Protein AF-A0A8K0CHY8-F1 (afdb_monomer_lite)

pLDDT: mean 81.26, std 16.46, range [35.19, 94.75]

Foldseek 3Di:
DDDDPDDPPVVDPQWDWDWDDDDPVDDIDIDIDGDDPCCCVVPVVVVVVCCCVQFVVCCVVVVQVVVVHDGDDGPVVVVVVVVVVVVVVVVVVVVVVVVVVVVD

Organism: Ignelater luminosus (NCBI:txid2038154)

Radius of gyration: 24.37 Å; chains: 1; bounding box: 52×62×59 Å

Sequence (104 aa):
MILAITAASFIFKSRCYLVVYVSDKEDIFVEEIERDRVFWTNTILPKLNRFYNDCILEEIATKRCLRGERCFDPVWIEDAVKLKQEKQTAKKKLQDSSKNELSL

Structure (mmCIF, N/CA/C/O backbone):
data_AF-A0A8K0CHY8-F1
#
_entry.id   AF-A0A8K0CHY8-F1
#
loop_
_atom_site.group_PDB
_atom_site.id
_atom_site.type_symbol
_atom_site.label_atom_id
_atom_site.label_alt_id
_atom_site.label_comp_id
_atom_site.label_asym_id
_atom_site.label_entity_id
_atom_site.label_seq_id
_atom_site.pdbx_PDB_ins_code
_atom_site.Cartn_x
_atom_site.Cartn_y
_atom_site.Cartn_z
_atom_site.occupancy
_atom_site.B_iso_or_equiv
_atom_site.auth_seq_id
_atom_site.auth_comp_id
_atom_site.auth_asym_id
_atom_site.auth_atom_id
_atom_site.pdbx_PDB_model_num
ATOM 1 N N . MET A 1 1 ? 26.107 -15.693 25.044 1.00 40.06 1 MET A N 1
ATOM 2 C CA . MET A 1 1 ? 26.455 -16.816 24.156 1.00 40.06 1 MET A CA 1
ATOM 3 C C . MET A 1 1 ? 25.204 -17.662 23.979 1.00 40.06 1 MET A C 1
ATOM 5 O O . MET A 1 1 ? 24.750 -18.237 24.951 1.00 40.06 1 MET A O 1
ATOM 9 N N . ILE A 1 2 ? 24.668 -17.639 22.756 1.00 37.59 2 ILE A N 1
ATOM 10 C CA . ILE A 1 2 ? 23.824 -18.665 22.123 1.00 37.59 2 ILE A CA 1
ATOM 11 C C . ILE A 1 2 ? 22.442 -18.917 22.745 1.00 37.59 2 ILE A C 1
ATOM 13 O O . ILE A 1 2 ? 22.301 -19.628 23.727 1.00 37.59 2 ILE A O 1
ATOM 17 N N . LEU A 1 3 ? 21.423 -18.392 22.064 1.00 35.19 3 LEU A N 1
ATOM 18 C CA . LEU A 1 3 ? 20.349 -19.171 21.428 1.00 35.19 3 LEU A CA 1
ATOM 19 C C . LEU A 1 3 ? 19.656 -18.191 20.463 1.00 35.19 3 LEU A C 1
ATOM 21 O O . LEU A 1 3 ? 18.783 -17.423 20.837 1.00 35.19 3 LEU A O 1
ATOM 25 N N . ALA A 1 4 ? 20.246 -17.936 19.294 1.00 40.56 4 ALA A N 1
ATOM 26 C CA . ALA A 1 4 ? 19.874 -18.657 18.077 1.00 40.56 4 ALA A CA 1
ATOM 27 C C . ALA A 1 4 ? 18.346 -18.749 17.918 1.00 40.56 4 ALA A C 1
ATOM 29 O O . ALA A 1 4 ? 17.783 -19.838 17.890 1.00 40.56 4 ALA A O 1
ATOM 30 N N . ILE A 1 5 ? 17.678 -17.597 17.777 1.00 46.44 5 ILE A N 1
ATOM 31 C CA . ILE A 1 5 ? 16.426 -17.544 17.017 1.00 46.44 5 ILE A CA 1
ATOM 32 C C . ILE A 1 5 ? 16.854 -17.716 15.565 1.00 46.44 5 ILE A C 1
ATOM 34 O O . ILE A 1 5 ? 17.168 -16.769 14.842 1.00 46.44 5 ILE A O 1
ATOM 38 N N . THR A 1 6 ? 17.030 -18.985 15.220 1.00 44.03 6 THR A N 1
ATOM 39 C CA . THR A 1 6 ? 17.289 -19.484 13.886 1.00 44.03 6 THR A CA 1
ATOM 40 C C . THR A 1 6 ? 16.293 -18.836 12.953 1.00 44.03 6 THR A C 1
ATOM 42 O O . THR A 1 6 ? 15.083 -18.870 13.176 1.00 44.03 6 THR A O 1
ATOM 45 N N . ALA A 1 7 ? 16.859 -18.188 11.938 1.00 44.53 7 ALA A N 1
ATOM 46 C CA . ALA A 1 7 ? 16.160 -17.607 10.823 1.00 44.53 7 ALA A CA 1
ATOM 47 C C . ALA A 1 7 ? 14.974 -18.496 10.451 1.00 44.53 7 ALA A C 1
ATOM 49 O O . ALA A 1 7 ? 15.152 -19.590 9.907 1.00 44.53 7 ALA A O 1
ATOM 50 N N . ALA A 1 8 ? 13.764 -17.990 10.697 1.00 44.84 8 ALA A N 1
ATOM 51 C CA . ALA A 1 8 ? 12.660 -18.286 9.818 1.00 44.84 8 ALA A CA 1
ATOM 52 C C . ALA A 1 8 ? 13.132 -17.803 8.448 1.00 44.84 8 ALA A C 1
ATOM 54 O O . ALA A 1 8 ? 12.968 -16.643 8.070 1.00 44.84 8 ALA A O 1
ATOM 55 N N . SER A 1 9 ? 13.810 -18.700 7.736 1.00 45.09 9 SER A N 1
ATOM 56 C CA . SER A 1 9 ? 13.994 -18.643 6.302 1.00 45.09 9 SER A CA 1
ATOM 57 C C . SER A 1 9 ? 12.598 -18.834 5.742 1.00 45.09 9 SER A C 1
ATOM 59 O O . SER A 1 9 ? 12.223 -19.899 5.268 1.00 45.09 9 SER A O 1
ATOM 61 N N . PHE A 1 10 ? 11.778 -17.801 5.918 1.00 44.66 10 PHE A N 1
ATOM 62 C CA . PHE A 1 10 ? 10.551 -17.626 5.198 1.00 44.66 10 PHE A CA 1
ATOM 63 C C . PHE A 1 10 ? 11.020 -17.600 3.753 1.00 44.66 10 PHE A C 1
ATOM 65 O O . PHE A 1 10 ? 11.731 -16.675 3.353 1.00 44.66 10 PHE A O 1
ATOM 72 N N . ILE A 1 11 ? 10.746 -18.681 3.025 1.00 46.59 11 ILE A N 1
ATOM 73 C CA . ILE A 1 11 ? 11.093 -18.841 1.615 1.00 46.59 11 ILE A CA 1
ATOM 74 C C . ILE A 1 11 ? 10.232 -17.833 0.848 1.00 46.59 11 ILE A C 1
ATOM 76 O O . ILE A 1 11 ? 9.224 -18.156 0.230 1.00 46.59 11 ILE A O 1
ATOM 80 N N . PHE A 1 12 ? 10.591 -16.558 0.946 1.00 57.59 12 PHE A N 1
ATOM 81 C CA . PHE A 1 12 ? 10.157 -15.537 0.024 1.00 57.59 12 PHE A CA 1
ATOM 82 C C . PHE A 1 12 ? 11.069 -15.683 -1.179 1.00 57.59 12 PHE A C 1
ATOM 84 O O . PHE A 1 12 ? 12.273 -15.441 -1.075 1.00 57.59 12 PHE A O 1
ATOM 91 N N . LYS A 1 13 ? 10.497 -16.103 -2.312 1.00 64.44 13 LYS A N 1
ATOM 92 C CA . LYS A 1 13 ? 11.185 -16.043 -3.602 1.00 64.44 13 LYS A CA 1
ATOM 93 C C . LYS A 1 13 ? 11.778 -14.638 -3.742 1.00 64.44 13 LYS A C 1
ATOM 95 O O . LYS A 1 13 ? 11.053 -13.647 -3.662 1.00 64.44 13 LYS A O 1
ATOM 100 N N . SER A 1 14 ? 13.102 -14.560 -3.842 1.00 71.31 14 SER A N 1
ATOM 101 C CA . SER A 1 14 ? 13.844 -13.297 -3.907 1.00 71.31 14 SER A CA 1
ATOM 102 C C . SER A 1 14 ? 13.722 -12.621 -5.268 1.00 71.31 14 SER A C 1
ATOM 104 O O . SER A 1 14 ? 14.070 -11.450 -5.382 1.00 71.31 14 SER A O 1
ATOM 106 N N . ARG A 1 15 ? 13.236 -13.356 -6.273 1.00 83.56 15 ARG A N 1
ATOM 107 C CA . ARG A 1 15 ? 13.168 -12.964 -7.677 1.00 83.56 15 ARG A CA 1
ATOM 108 C C . ARG A 1 15 ? 11.820 -13.337 -8.276 1.00 83.56 15 ARG A C 1
ATOM 110 O O . ARG A 1 15 ? 11.294 -14.422 -8.011 1.00 83.56 15 ARG A O 1
ATOM 117 N N . CYS A 1 16 ? 11.299 -12.432 -9.087 1.00 87.25 16 CYS A N 1
ATOM 118 C CA . CYS A 1 16 ? 10.115 -12.598 -9.915 1.00 87.25 16 CYS A CA 1
ATOM 119 C C . CYS A 1 16 ? 10.491 -12.240 -11.355 1.00 87.25 16 CYS A C 1
ATOM 121 O O . CYS A 1 16 ? 11.263 -11.315 -11.562 1.00 87.25 16 CYS A O 1
ATOM 123 N N . TYR A 1 17 ? 9.929 -12.936 -12.340 1.00 90.56 17 TYR A N 1
ATOM 124 C CA . TYR A 1 17 ? 10.126 -12.592 -13.748 1.00 90.56 17 TYR A CA 1
ATOM 125 C C . TYR A 1 17 ? 8.878 -11.887 -14.270 1.00 90.56 17 TYR A C 1
ATOM 127 O O . TYR A 1 17 ? 7.777 -12.436 -14.185 1.00 90.56 17 TYR A O 1
ATOM 135 N N . LEU A 1 18 ? 9.045 -10.673 -14.786 1.00 90.56 18 LEU A N 1
ATOM 136 C CA . LEU A 1 18 ? 8.033 -9.979 -15.566 1.00 90.56 18 LEU A CA 1
ATOM 137 C C . LEU A 1 18 ? 8.214 -10.392 -17.023 1.00 90.56 18 LEU A C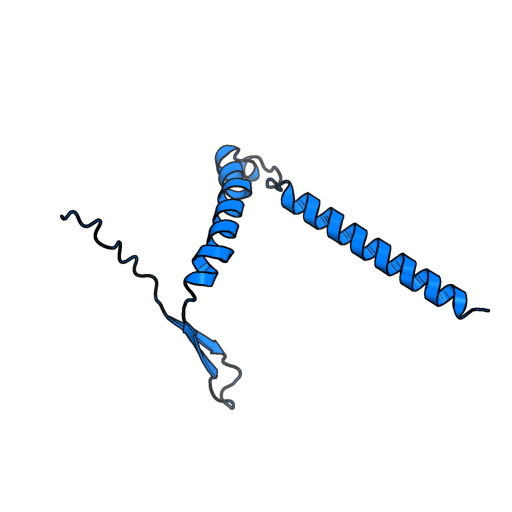 1
ATOM 139 O O . LEU A 1 18 ? 9.180 -10.004 -17.672 1.00 90.56 18 LEU A O 1
ATOM 143 N N . VAL A 1 19 ? 7.290 -11.213 -17.511 1.00 92.56 19 VAL A N 1
ATOM 144 C CA . VAL A 1 19 ? 7.283 -11.688 -18.894 1.00 92.56 19 VAL A CA 1
ATOM 145 C C . VAL A 1 19 ? 6.181 -10.953 -19.642 1.00 92.56 19 VAL A C 1
ATOM 147 O O . VAL A 1 19 ? 5.009 -11.066 -19.279 1.00 92.56 19 VAL A O 1
ATOM 150 N N . VAL A 1 20 ? 6.551 -10.203 -20.675 1.00 92.56 20 VAL A N 1
ATOM 151 C CA . VAL A 1 20 ? 5.620 -9.509 -21.566 1.00 92.56 20 VAL A CA 1
ATOM 152 C C . VAL A 1 20 ? 5.707 -10.154 -22.941 1.00 92.56 20 VAL A C 1
ATOM 154 O O . VAL A 1 20 ? 6.760 -10.179 -23.575 1.00 92.56 20 VAL A O 1
ATOM 157 N N . TYR A 1 21 ? 4.572 -10.683 -23.386 1.00 93.25 21 TYR A N 1
ATOM 158 C CA . TYR A 1 21 ? 4.407 -11.288 -24.698 1.00 93.25 21 TYR A CA 1
ATOM 159 C C . TYR A 1 21 ? 3.403 -10.472 -25.510 1.00 93.25 21 TYR A C 1
ATOM 161 O O . TYR A 1 21 ? 2.292 -10.225 -25.038 1.00 93.25 21 TYR A O 1
ATOM 169 N N . VAL A 1 22 ? 3.802 -10.053 -26.712 1.00 91.31 22 VAL A N 1
ATOM 170 C CA . VAL A 1 22 ? 2.985 -9.201 -27.590 1.00 91.31 22 VAL A CA 1
ATOM 171 C C . VAL A 1 22 ? 2.501 -9.977 -28.815 1.00 91.31 22 VAL A C 1
ATOM 173 O O . VAL A 1 22 ? 1.300 -10.003 -29.080 1.00 91.31 22 VAL A O 1
ATOM 176 N N . SER A 1 23 ? 3.399 -10.634 -29.558 1.00 91.94 23 SER A N 1
ATOM 177 C CA . SER A 1 23 ? 3.043 -11.474 -30.712 1.00 91.94 23 SER A CA 1
ATOM 178 C C . SER A 1 23 ? 4.188 -12.403 -31.128 1.00 91.94 23 SER A C 1
ATOM 180 O O . SER A 1 23 ? 5.329 -12.156 -30.760 1.00 91.94 23 SER A O 1
ATOM 182 N N . ASP A 1 24 ? 3.912 -13.398 -31.981 1.00 89.75 24 ASP A N 1
ATOM 183 C CA . ASP A 1 24 ? 4.914 -14.353 -32.498 1.00 89.75 24 ASP A CA 1
ATOM 184 C C . ASP A 1 24 ? 5.986 -13.708 -33.404 1.00 89.75 24 ASP A C 1
ATOM 186 O O . ASP A 1 24 ? 6.937 -14.367 -33.820 1.00 89.75 24 ASP A O 1
ATOM 190 N N . LYS A 1 25 ? 5.806 -12.434 -33.776 1.00 91.75 25 LYS A N 1
ATOM 191 C CA . LYS A 1 25 ? 6.738 -11.672 -34.623 1.00 91.75 25 LYS A CA 1
ATOM 192 C C . LYS A 1 25 ? 7.714 -10.818 -33.819 1.00 91.75 25 LYS A C 1
ATOM 194 O O . LYS A 1 25 ? 8.644 -10.272 -34.404 1.00 91.75 25 LYS A O 1
ATOM 199 N N . GLU A 1 26 ? 7.465 -10.662 -32.524 1.00 88.75 26 GLU A N 1
ATOM 200 C CA . GLU A 1 26 ? 8.274 -9.861 -31.613 1.00 88.75 26 GLU A CA 1
ATOM 201 C C . GLU A 1 26 ? 8.862 -10.768 -30.534 1.00 88.75 26 GLU A C 1
ATOM 203 O O . GLU A 1 26 ? 8.230 -11.730 -30.095 1.00 88.75 26 GLU A O 1
ATOM 208 N N . ASP A 1 27 ? 10.081 -10.462 -30.101 1.00 90.00 27 ASP A N 1
ATOM 209 C CA . ASP A 1 27 ? 10.734 -11.243 -29.060 1.00 90.00 27 ASP A CA 1
ATOM 210 C C . ASP A 1 27 ? 10.011 -11.092 -27.715 1.00 90.00 27 ASP A C 1
ATOM 212 O O . ASP A 1 27 ? 9.484 -10.032 -27.365 1.00 90.00 27 ASP A O 1
ATOM 216 N N . ILE A 1 28 ? 10.014 -12.171 -26.929 1.00 92.69 28 ILE A N 1
ATOM 217 C CA . ILE A 1 28 ? 9.461 -12.164 -25.575 1.00 92.69 28 ILE A CA 1
ATOM 218 C C . ILE A 1 28 ? 10.335 -11.265 -24.701 1.00 92.69 28 ILE A C 1
ATOM 220 O O . ILE A 1 28 ? 11.522 -11.534 -24.507 1.00 92.69 28 ILE A O 1
ATOM 224 N N . PHE A 1 29 ? 9.735 -10.236 -24.109 1.00 92.38 29 PHE A N 1
ATOM 225 C CA . PHE A 1 29 ? 10.423 -9.403 -23.135 1.00 92.38 29 PHE A CA 1
ATOM 226 C C . PHE A 1 29 ? 10.378 -10.080 -21.765 1.00 92.38 29 PHE A C 1
ATOM 228 O O . PHE A 1 29 ? 9.302 -10.373 -21.242 1.00 92.38 29 PHE A O 1
ATOM 235 N N . VAL A 1 30 ? 11.549 -10.333 -21.180 1.00 92.50 30 VAL A N 1
ATOM 236 C CA . VAL A 1 30 ? 11.681 -10.909 -19.839 1.00 92.50 30 VAL A CA 1
ATOM 237 C C . VAL A 1 30 ? 12.554 -9.997 -18.993 1.00 92.50 30 VAL A C 1
ATOM 239 O O . VAL A 1 30 ? 13.723 -9.785 -19.304 1.00 92.50 30 VAL A O 1
ATOM 242 N N . GLU A 1 31 ? 11.997 -9.499 -17.896 1.00 93.56 31 GLU A N 1
ATOM 243 C CA . GLU A 1 31 ? 12.707 -8.697 -16.905 1.00 93.56 31 GLU A CA 1
ATOM 244 C C . GLU A 1 31 ? 12.743 -9.434 -15.562 1.00 93.56 31 GLU A C 1
ATOM 246 O O . GLU A 1 31 ? 11.718 -9.896 -15.055 1.00 93.56 31 GLU A O 1
ATOM 251 N N . GLU A 1 32 ? 13.934 -9.568 -14.976 1.00 91.81 32 GLU A N 1
ATOM 252 C CA . GLU A 1 32 ? 14.110 -10.136 -13.638 1.00 91.81 32 GLU A CA 1
ATOM 253 C C . GLU A 1 32 ? 13.981 -9.030 -12.588 1.00 91.81 32 GLU A C 1
ATOM 255 O O . GLU A 1 32 ? 14.788 -8.107 -12.523 1.00 91.81 32 GLU A O 1
ATOM 260 N N . ILE A 1 33 ? 12.960 -9.143 -11.743 1.00 90.81 33 ILE A N 1
ATOM 261 C CA . ILE A 1 33 ? 12.664 -8.200 -10.669 1.00 90.81 33 ILE A CA 1
ATOM 262 C C . ILE A 1 33 ? 13.054 -8.840 -9.341 1.00 90.81 33 ILE A C 1
ATOM 264 O O . ILE A 1 33 ? 12.455 -9.825 -8.894 1.00 90.81 33 ILE A O 1
ATOM 268 N N . GLU A 1 34 ? 14.046 -8.252 -8.678 1.00 89.44 34 GLU A N 1
ATOM 269 C CA . GLU A 1 34 ? 14.435 -8.648 -7.330 1.00 89.44 34 GLU A CA 1
ATOM 270 C C . GLU A 1 34 ? 13.556 -7.986 -6.264 1.00 89.44 34 GLU A C 1
ATOM 272 O O . GLU A 1 34 ? 13.073 -6.858 -6.398 1.00 89.44 34 GLU A O 1
ATOM 277 N N . ARG A 1 35 ? 13.350 -8.695 -5.153 1.00 84.06 35 ARG A N 1
ATOM 278 C CA . ARG A 1 35 ? 12.606 -8.163 -4.014 1.00 84.06 35 ARG A CA 1
ATOM 279 C C . ARG A 1 35 ? 13.458 -7.165 -3.235 1.00 84.06 35 ARG A C 1
ATOM 281 O O . ARG A 1 35 ? 14.323 -7.559 -2.451 1.00 84.06 35 ARG A O 1
ATOM 288 N N . ASP A 1 36 ? 13.099 -5.891 -3.321 1.00 89.56 36 ASP A N 1
ATOM 289 C CA . ASP A 1 36 ? 13.642 -4.865 -2.433 1.00 89.56 36 ASP A CA 1
ATOM 290 C C . ASP A 1 36 ? 13.116 -5.047 -0.996 1.00 89.56 36 ASP A C 1
ATOM 292 O O . ASP A 1 36 ? 11.955 -4.772 -0.668 1.00 89.56 36 ASP A O 1
ATOM 296 N N . ARG A 1 37 ? 13.997 -5.532 -0.113 1.00 88.44 37 ARG A N 1
ATOM 297 C CA . ARG A 1 37 ? 13.685 -5.765 1.303 1.00 88.44 37 ARG A CA 1
ATOM 298 C C . ARG A 1 37 ? 13.453 -4.471 2.078 1.00 88.44 37 ARG A C 1
ATOM 300 O O . ARG A 1 37 ? 12.613 -4.468 2.981 1.00 88.44 37 ARG A O 1
ATOM 307 N N . VAL A 1 38 ? 14.184 -3.406 1.759 1.00 90.50 38 VAL A N 1
ATOM 308 C CA . VAL A 1 38 ? 14.103 -2.124 2.471 1.00 90.50 38 VAL A CA 1
ATOM 309 C C . VAL A 1 38 ? 12.783 -1.454 2.125 1.00 90.50 38 VAL A C 1
ATOM 311 O O . VAL A 1 38 ? 12.018 -1.095 3.022 1.00 90.50 38 VAL A O 1
ATOM 314 N N . PHE A 1 39 ? 12.455 -1.385 0.835 1.00 89.81 39 PHE A N 1
ATOM 315 C CA . PHE A 1 39 ? 11.165 -0.884 0.374 1.00 89.81 39 PHE A CA 1
ATOM 316 C C . PHE A 1 39 ? 10.004 -1.706 0.938 1.00 89.81 39 PHE A C 1
ATOM 318 O O . PHE A 1 39 ? 9.038 -1.140 1.461 1.00 89.81 39 PHE A O 1
ATOM 325 N N . TRP A 1 40 ? 10.106 -3.040 0.905 1.00 88.88 40 TRP A N 1
ATOM 326 C CA . TRP A 1 40 ? 9.046 -3.901 1.423 1.00 88.88 40 TRP A CA 1
ATOM 327 C C . TRP A 1 40 ? 8.789 -3.662 2.911 1.00 88.88 40 TRP A C 1
ATOM 329 O O . TRP A 1 40 ? 7.647 -3.454 3.313 1.00 88.88 40 TRP A O 1
ATOM 339 N N . THR A 1 41 ? 9.843 -3.671 3.724 1.00 90.31 41 THR A N 1
ATOM 340 C CA . THR A 1 41 ? 9.724 -3.594 5.187 1.00 90.31 41 THR A CA 1
ATOM 341 C C . THR A 1 41 ? 9.306 -2.204 5.650 1.00 90.31 41 THR A C 1
ATOM 343 O O . THR A 1 41 ? 8.463 -2.089 6.535 1.00 90.31 41 THR A O 1
ATOM 346 N N . ASN A 1 42 ? 9.838 -1.152 5.025 1.00 92.94 42 ASN A N 1
ATOM 347 C CA . ASN A 1 42 ? 9.616 0.219 5.487 1.00 92.94 42 ASN A CA 1
ATOM 348 C C . ASN A 1 42 ? 8.385 0.872 4.856 1.00 92.94 42 ASN A C 1
ATOM 350 O O . ASN A 1 42 ? 7.803 1.775 5.450 1.00 92.94 42 ASN A O 1
ATOM 354 N N . THR A 1 43 ? 7.980 0.441 3.657 1.00 92.56 43 THR A N 1
ATOM 355 C CA . THR A 1 43 ? 6.908 1.110 2.904 1.00 92.56 43 THR A CA 1
ATOM 356 C C . THR A 1 43 ? 5.687 0.226 2.717 1.00 92.56 43 THR A C 1
ATOM 358 O O . THR A 1 43 ? 4.571 0.665 2.991 1.00 92.56 43 THR A O 1
ATOM 361 N N . ILE A 1 44 ? 5.867 -1.005 2.235 1.00 92.62 44 ILE A N 1
ATOM 362 C CA . ILE A 1 44 ? 4.737 -1.863 1.851 1.00 92.62 44 ILE A CA 1
ATOM 363 C C . ILE A 1 44 ? 4.102 -2.532 3.065 1.00 92.62 44 ILE A C 1
ATOM 365 O O . ILE A 1 44 ? 2.890 -2.435 3.249 1.00 92.62 44 ILE A O 1
ATOM 369 N N . LEU A 1 45 ? 4.905 -3.170 3.915 1.00 92.44 45 LEU A N 1
ATOM 370 C CA . LEU A 1 45 ? 4.413 -3.910 5.072 1.00 92.44 45 LEU A CA 1
ATOM 371 C C . LEU A 1 45 ? 3.587 -3.033 6.030 1.00 92.44 45 LEU A C 1
ATOM 373 O O . LEU A 1 45 ? 2.494 -3.465 6.394 1.00 92.44 45 LEU A O 1
ATOM 377 N N . PRO A 1 46 ? 3.999 -1.798 6.386 1.00 94.75 46 PRO A N 1
ATOM 378 C CA . PRO A 1 46 ? 3.192 -0.944 7.255 1.00 94.75 46 PRO A CA 1
ATOM 379 C C . PRO A 1 46 ? 1.851 -0.560 6.622 1.00 94.75 46 PRO A C 1
ATOM 381 O O . PRO A 1 46 ? 0.834 -0.533 7.310 1.00 94.75 46 PRO A O 1
ATOM 384 N N . LYS A 1 47 ? 1.821 -0.316 5.303 1.00 92.69 47 LYS A N 1
ATOM 385 C CA . LYS A 1 47 ? 0.581 -0.007 4.572 1.00 92.69 47 LYS A CA 1
ATOM 386 C C . LYS A 1 47 ? -0.369 -1.198 4.544 1.00 92.69 47 LYS A C 1
ATOM 388 O O . LYS A 1 47 ? -1.557 -1.021 4.789 1.00 92.69 47 LYS A O 1
ATOM 393 N N . LEU A 1 48 ? 0.150 -2.396 4.278 1.00 93.00 48 LEU A N 1
ATOM 394 C CA . LEU A 1 48 ? -0.643 -3.625 4.288 1.00 93.00 48 LEU A CA 1
ATOM 395 C C . LEU A 1 48 ? -1.176 -3.933 5.683 1.00 93.00 48 LEU A C 1
ATOM 397 O O . LEU A 1 48 ? -2.344 -4.275 5.822 1.00 93.00 48 LEU A O 1
ATOM 401 N N . ASN A 1 49 ? -0.343 -3.768 6.712 1.00 94.31 49 ASN A N 1
ATOM 402 C CA . ASN A 1 49 ? -0.762 -3.984 8.089 1.00 94.31 49 ASN A CA 1
ATOM 403 C C . ASN A 1 49 ? -1.867 -2.996 8.481 1.00 94.31 49 ASN A C 1
ATOM 405 O O . ASN A 1 49 ? -2.891 -3.392 9.026 1.00 94.31 49 ASN A O 1
ATOM 409 N N . ARG A 1 50 ? -1.706 -1.714 8.140 1.00 93.12 50 ARG A N 1
ATOM 410 C CA . ARG A 1 50 ? -2.746 -0.707 8.365 1.00 93.12 50 ARG A CA 1
ATOM 411 C C . ARG A 1 50 ? -4.041 -1.047 7.628 1.00 93.12 50 ARG A C 1
ATOM 413 O O . ARG A 1 50 ? -5.098 -1.024 8.236 1.00 93.12 50 ARG A O 1
ATOM 420 N N . PHE A 1 51 ? -3.965 -1.404 6.347 1.00 91.44 51 PHE A N 1
ATOM 421 C CA . PHE A 1 51 ? -5.138 -1.807 5.568 1.00 91.44 51 PHE A CA 1
ATOM 422 C C . PHE A 1 51 ? -5.847 -3.023 6.178 1.00 91.44 51 PHE A C 1
ATOM 424 O O . PHE A 1 51 ? -7.071 -3.042 6.286 1.00 91.44 51 PHE A O 1
ATOM 431 N N . TYR A 1 52 ? -5.084 -4.027 6.610 1.00 93.06 52 TYR A N 1
ATOM 432 C CA . TYR A 1 52 ? -5.648 -5.209 7.245 1.00 93.06 52 TYR A CA 1
ATOM 433 C C . TYR A 1 52 ? -6.376 -4.859 8.545 1.00 93.06 52 TYR A C 1
ATOM 435 O O . TYR A 1 52 ? -7.525 -5.254 8.705 1.00 93.06 52 TYR A O 1
ATOM 443 N N . ASN A 1 53 ? -5.748 -4.096 9.443 1.00 92.00 53 ASN A N 1
ATOM 444 C CA . ASN A 1 53 ? -6.359 -3.746 10.728 1.00 92.00 53 ASN A CA 1
ATOM 445 C C . ASN A 1 53 ? -7.547 -2.788 10.567 1.00 92.00 53 ASN A C 1
ATOM 447 O O . ASN A 1 53 ? -8.597 -3.028 11.148 1.00 92.00 53 ASN A O 1
ATOM 451 N N . ASP A 1 54 ? -7.402 -1.742 9.753 1.00 90.81 54 ASP A N 1
ATOM 452 C CA . ASP A 1 54 ? -8.404 -0.676 9.660 1.00 90.81 54 ASP A CA 1
ATOM 453 C C . ASP A 1 54 ? -9.602 -1.057 8.770 1.00 90.81 54 ASP A C 1
ATOM 455 O O . ASP A 1 54 ? -10.659 -0.448 8.890 1.00 90.81 54 ASP A O 1
ATOM 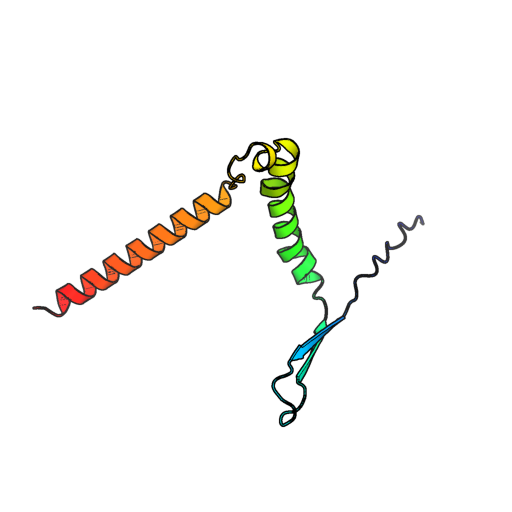459 N N . CYS A 1 55 ? -9.440 -2.001 7.832 1.00 88.81 55 CYS A N 1
ATOM 460 C CA . CYS A 1 55 ? -10.497 -2.378 6.879 1.00 88.81 55 CYS A CA 1
ATOM 461 C C . CYS A 1 55 ? -10.936 -3.832 7.061 1.00 88.81 55 CYS A C 1
ATOM 463 O O . CYS A 1 55 ? -12.098 -4.115 7.338 1.00 88.81 55 CYS A O 1
ATOM 465 N N . ILE A 1 56 ? -10.006 -4.773 6.870 1.00 89.94 56 ILE A N 1
ATOM 466 C CA . ILE A 1 56 ? -10.338 -6.200 6.754 1.00 89.94 56 ILE A CA 1
ATOM 467 C C . ILE A 1 56 ? -10.746 -6.787 8.104 1.00 89.94 56 ILE A C 1
ATOM 469 O O . ILE A 1 56 ? -11.723 -7.529 8.181 1.00 89.94 56 ILE A O 1
ATOM 473 N N . LEU A 1 57 ? -10.011 -6.461 9.166 1.00 90.88 57 LEU A N 1
ATOM 474 C CA . LEU A 1 57 ? -10.270 -6.979 10.504 1.00 90.88 57 LEU A CA 1
ATOM 475 C C . LEU A 1 57 ? -11.633 -6.513 11.019 1.00 90.88 57 LEU A C 1
ATOM 477 O O . LEU A 1 57 ? -12.409 -7.337 11.501 1.00 90.88 57 LEU A O 1
ATOM 481 N N . GLU A 1 58 ? -11.939 -5.226 10.854 1.00 87.69 58 GLU A N 1
ATOM 482 C CA . GLU A 1 58 ? -13.252 -4.660 11.173 1.00 87.69 58 GLU A CA 1
ATOM 483 C C . GLU A 1 58 ? -14.366 -5.368 10.403 1.00 87.69 58 GLU A C 1
ATOM 485 O O . GLU A 1 58 ? -15.363 -5.782 10.994 1.00 87.69 58 GLU A O 1
ATOM 490 N N . GLU A 1 59 ? -14.182 -5.599 9.102 1.00 89.38 59 GLU A N 1
ATOM 491 C CA . GLU A 1 59 ? -15.170 -6.287 8.271 1.00 89.38 59 GLU A CA 1
ATOM 492 C C . GLU A 1 59 ? -15.419 -7.735 8.730 1.00 89.38 59 GLU A C 1
ATOM 494 O O . GLU A 1 59 ? -16.565 -8.185 8.809 1.00 89.38 59 GLU A O 1
ATOM 499 N N . ILE A 1 60 ? -14.361 -8.459 9.110 1.00 89.44 60 ILE A N 1
ATOM 500 C CA . ILE A 1 60 ? -14.463 -9.823 9.650 1.00 89.44 60 ILE A CA 1
ATOM 501 C C . ILE A 1 60 ? -15.174 -9.823 11.010 1.00 89.44 60 ILE A C 1
ATOM 503 O O . ILE A 1 60 ? -16.032 -10.676 11.255 1.00 89.44 60 ILE A O 1
ATOM 507 N N . ALA A 1 61 ? -14.828 -8.885 11.893 1.00 89.62 61 ALA A N 1
ATOM 508 C CA . ALA A 1 61 ? -15.382 -8.803 13.241 1.00 89.62 61 ALA A CA 1
ATOM 509 C C . ALA A 1 61 ? -16.869 -8.418 13.229 1.00 89.62 61 ALA A C 1
ATOM 511 O O . ALA A 1 61 ? -17.677 -9.018 13.940 1.00 89.62 61 ALA A O 1
ATOM 512 N N . THR A 1 62 ? -17.240 -7.446 12.395 1.00 87.50 62 THR A N 1
ATOM 513 C CA . THR A 1 62 ? -18.591 -6.865 12.354 1.00 87.50 62 THR A CA 1
ATOM 514 C C . THR A 1 62 ? -19.524 -7.542 11.348 1.00 87.50 62 THR A C 1
ATOM 516 O O . THR A 1 62 ? -20.745 -7.399 11.460 1.00 87.50 62 THR A O 1
ATOM 519 N N . LYS A 1 63 ? -18.983 -8.328 10.404 1.00 87.19 63 LYS A N 1
ATOM 520 C CA . LYS A 1 63 ? -19.737 -9.116 9.410 1.00 87.19 63 LYS A CA 1
ATOM 521 C C . LYS A 1 63 ? -20.716 -8.272 8.582 1.00 87.19 63 LYS A C 1
ATOM 523 O O . LYS A 1 63 ? -21.825 -8.721 8.280 1.00 87.19 63 LYS A O 1
ATOM 528 N N . ARG A 1 64 ? -20.339 -7.047 8.212 1.00 87.38 64 ARG A N 1
ATOM 529 C CA . ARG A 1 64 ? -21.230 -6.080 7.539 1.00 87.38 64 ARG A CA 1
ATOM 530 C C . ARG A 1 64 ? -21.667 -6.578 6.170 1.00 87.38 64 ARG A C 1
ATOM 532 O O . ARG A 1 64 ? -22.862 -6.570 5.878 1.00 87.38 64 ARG A O 1
ATOM 539 N N . CYS A 1 65 ? -20.745 -7.147 5.401 1.00 84.31 65 CYS A N 1
ATOM 540 C CA . CYS A 1 65 ? -21.026 -7.752 4.101 1.00 84.31 65 CYS A CA 1
ATOM 541 C C . CYS A 1 65 ? -22.056 -8.886 4.199 1.00 84.31 65 CYS A C 1
ATOM 543 O O . CYS A 1 65 ? -22.939 -8.986 3.352 1.00 84.31 65 CYS A O 1
ATOM 545 N N . LEU A 1 66 ? -22.004 -9.709 5.255 1.00 85.69 66 LEU A N 1
ATOM 546 C CA . LEU A 1 66 ? -22.991 -10.778 5.474 1.00 85.69 66 LEU A CA 1
ATOM 547 C C . LEU A 1 66 ? -24.382 -10.233 5.822 1.00 85.69 66 LEU A C 1
ATOM 549 O O . LEU A 1 66 ? -25.381 -10.919 5.624 1.00 85.69 66 LEU A O 1
ATOM 553 N N . ARG A 1 67 ? -24.452 -9.000 6.326 1.00 87.00 67 ARG A N 1
ATOM 554 C CA . ARG A 1 67 ? -25.695 -8.283 6.630 1.00 87.00 67 ARG A CA 1
ATOM 555 C C . ARG A 1 67 ? -26.186 -7.421 5.460 1.00 87.00 67 ARG A C 1
ATOM 557 O O . ARG A 1 67 ? -27.188 -6.731 5.608 1.00 87.00 67 ARG A O 1
ATOM 564 N N . GLY A 1 68 ? -25.499 -7.451 4.313 1.00 88.12 68 GLY A N 1
ATOM 565 C CA . GLY A 1 68 ? -25.803 -6.605 3.155 1.00 88.12 68 GLY A CA 1
ATOM 566 C C . GLY A 1 68 ? -25.468 -5.123 3.362 1.00 88.12 68 GLY A C 1
ATOM 567 O O . GLY A 1 68 ? -25.926 -4.275 2.598 1.00 88.12 68 GLY A O 1
ATOM 568 N N . GLU A 1 69 ? -24.692 -4.792 4.395 1.00 88.62 69 GLU A N 1
ATOM 569 C CA . GLU A 1 69 ? -24.196 -3.438 4.621 1.00 88.62 69 GLU A CA 1
ATOM 570 C C . GLU A 1 69 ? -22.968 -3.156 3.749 1.00 88.62 69 GLU A C 1
ATOM 572 O O . GLU A 1 69 ? -22.257 -4.066 3.320 1.00 88.62 69 GLU A O 1
ATOM 577 N N . ARG A 1 70 ? -22.706 -1.870 3.490 1.00 85.69 70 ARG A N 1
ATOM 578 C CA . ARG A 1 70 ? -21.483 -1.452 2.797 1.00 85.69 70 ARG A CA 1
ATOM 579 C C . ARG A 1 70 ? -20.258 -1.731 3.668 1.00 85.69 70 ARG A C 1
ATOM 581 O O . ARG A 1 70 ? -20.334 -1.596 4.892 1.00 85.69 70 ARG A O 1
ATOM 588 N N . CYS A 1 71 ? -19.145 -2.053 3.010 1.00 83.12 71 CYS A N 1
ATOM 589 C CA . CYS A 1 71 ? -17.849 -2.208 3.658 1.00 83.12 71 CYS A CA 1
ATOM 590 C C . CYS A 1 71 ? -17.491 -0.963 4.474 1.00 83.12 71 CYS A C 1
ATOM 592 O O . CYS A 1 71 ? -17.873 0.158 4.128 1.00 83.12 71 CYS A O 1
ATOM 594 N N . PHE A 1 72 ? -16.751 -1.172 5.558 1.00 83.50 72 PHE A N 1
ATOM 595 C CA . PHE A 1 72 ? -16.236 -0.070 6.359 1.00 83.50 72 PHE A CA 1
ATOM 596 C C . PHE A 1 72 ? -15.149 0.705 5.599 1.00 83.50 72 PHE A C 1
ATOM 598 O O . PHE A 1 72 ? -14.128 0.135 5.214 1.00 83.50 72 PHE A O 1
ATOM 605 N N . ASP A 1 73 ? -15.365 2.009 5.427 1.00 85.75 73 ASP A N 1
ATOM 606 C CA . ASP A 1 73 ? -14.350 2.931 4.928 1.00 85.75 73 ASP A CA 1
ATOM 607 C C . ASP A 1 73 ? -13.588 3.535 6.120 1.00 85.75 73 ASP A C 1
ATOM 609 O O . ASP A 1 73 ? -14.195 4.201 6.963 1.00 85.75 73 ASP A O 1
ATOM 613 N N . PRO A 1 74 ? -12.265 3.331 6.233 1.00 87.50 74 PRO A N 1
ATOM 614 C CA . PRO A 1 74 ? -11.484 3.937 7.301 1.00 87.50 74 PRO A CA 1
ATOM 615 C C . PRO A 1 74 ? -11.266 5.440 7.081 1.00 87.50 74 PRO A C 1
ATOM 617 O O . PRO A 1 74 ? -11.187 5.932 5.953 1.00 87.50 74 PRO A O 1
ATOM 620 N N . VAL A 1 75 ? -11.038 6.158 8.185 1.00 89.00 75 VAL A N 1
ATOM 621 C CA . VAL A 1 75 ? -10.903 7.630 8.247 1.00 89.00 75 VAL A CA 1
ATOM 622 C C . VAL A 1 75 ? -9.932 8.201 7.207 1.00 89.00 75 VAL A C 1
ATOM 624 O O . VAL A 1 75 ? -10.195 9.218 6.572 1.00 89.00 75 VAL A O 1
ATOM 627 N N . TRP A 1 76 ? -8.811 7.522 6.969 1.0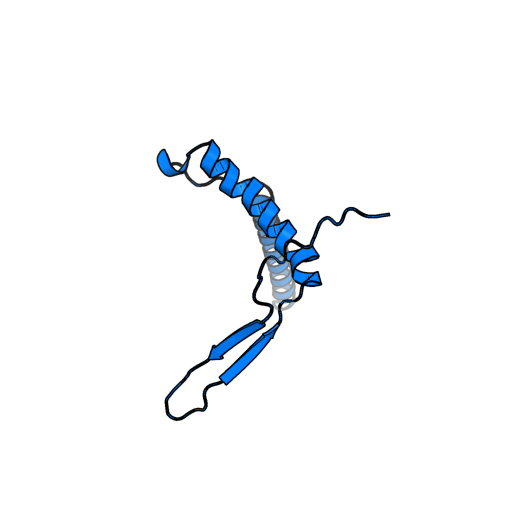0 88.88 76 TRP A N 1
ATOM 628 C CA . TRP A 1 76 ? -7.787 8.009 6.046 1.00 88.88 76 TRP A CA 1
ATOM 629 C C . TRP A 1 76 ? -8.210 7.976 4.569 1.00 88.88 76 TRP A C 1
ATOM 631 O O . TRP A 1 76 ? -7.618 8.690 3.756 1.00 88.88 76 TRP A O 1
ATOM 641 N N . ILE A 1 77 ? -9.221 7.181 4.200 1.00 88.00 77 ILE A N 1
ATOM 642 C CA . ILE A 1 77 ? -9.832 7.243 2.865 1.00 88.00 77 ILE A CA 1
ATOM 643 C C . ILE A 1 77 ? -10.662 8.520 2.748 1.00 88.00 77 ILE A C 1
ATOM 645 O O . ILE A 1 77 ? -10.532 9.238 1.754 1.00 88.00 77 ILE A O 1
ATOM 649 N N . GLU A 1 78 ? -11.453 8.847 3.770 1.00 86.25 78 GLU A N 1
ATOM 650 C CA . GLU A 1 78 ? -12.249 10.076 3.794 1.00 86.25 78 GLU A CA 1
ATOM 651 C C . GLU A 1 78 ? -11.360 11.322 3.696 1.00 86.25 78 GLU A C 1
ATOM 653 O O . GLU A 1 78 ? -11.623 12.220 2.891 1.00 86.25 78 GLU A O 1
ATOM 658 N N . ASP A 1 79 ? -10.262 11.352 4.452 1.00 91.31 79 ASP A N 1
ATOM 659 C CA . ASP A 1 79 ? -9.295 12.452 4.423 1.00 91.31 79 ASP A CA 1
ATOM 660 C C . ASP A 1 79 ? -8.645 12.600 3.042 1.00 91.31 79 ASP A C 1
ATOM 662 O O . ASP A 1 79 ? -8.502 13.709 2.519 1.00 91.31 79 ASP A O 1
ATOM 666 N N . ALA A 1 80 ? -8.300 11.481 2.396 1.00 91.81 80 ALA A N 1
ATOM 667 C CA . ALA A 1 80 ? -7.742 11.494 1.048 1.00 91.81 80 ALA A CA 1
ATOM 668 C C . ALA A 1 80 ? -8.741 12.026 0.005 1.00 91.81 80 ALA A C 1
ATOM 670 O O . ALA A 1 80 ? -8.335 12.699 -0.950 1.00 91.81 80 ALA A O 1
ATOM 671 N N . VAL A 1 81 ? -10.038 11.751 0.174 1.00 91.62 81 VAL A N 1
ATOM 672 C CA . VAL A 1 81 ? -11.103 12.292 -0.685 1.00 91.62 81 VAL A CA 1
ATOM 673 C C . VAL A 1 81 ? -11.234 13.802 -0.492 1.00 91.62 81 VAL A C 1
ATOM 675 O O . VAL A 1 81 ? -11.221 14.532 -1.488 1.00 91.62 81 VAL A O 1
ATOM 678 N N . LYS A 1 82 ? -11.271 14.284 0.755 1.00 92.50 82 LYS A N 1
ATOM 679 C CA . LYS A 1 82 ? -11.333 15.724 1.072 1.00 92.50 82 LYS A CA 1
ATOM 680 C C . LYS A 1 82 ? -10.144 16.477 0.475 1.00 92.50 82 LYS A C 1
ATOM 682 O O . LYS A 1 82 ? -10.326 17.429 -0.282 1.00 92.50 82 LYS A O 1
ATOM 687 N N . LEU A 1 83 ? -8.928 15.968 0.682 1.00 94.00 83 LEU A N 1
ATOM 688 C CA . LEU A 1 83 ? -7.705 16.575 0.150 1.00 94.00 83 LEU A CA 1
ATOM 689 C C . LEU A 1 83 ? -7.705 16.644 -1.390 1.00 94.00 8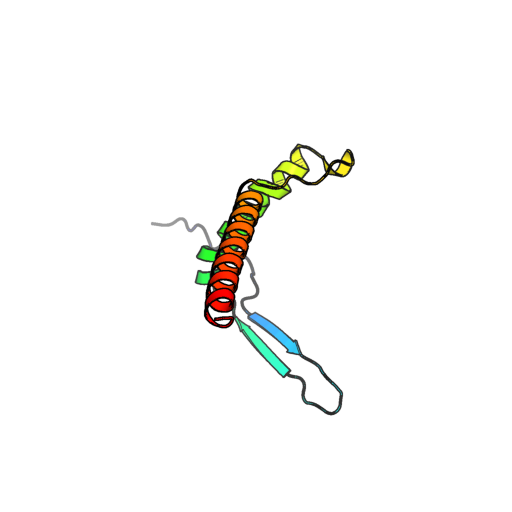3 LEU A C 1
ATOM 691 O O . LEU A 1 83 ? -7.211 17.604 -1.989 1.00 94.00 83 LEU A O 1
ATOM 695 N N . LYS A 1 84 ? -8.252 15.624 -2.068 1.00 93.19 84 LYS A N 1
ATOM 696 C CA . LYS A 1 84 ? -8.410 15.641 -3.533 1.00 93.19 84 LYS A CA 1
ATOM 697 C C . LYS A 1 84 ? -9.395 16.723 -3.980 1.00 93.19 84 LYS A C 1
ATOM 699 O O . LYS A 1 84 ? -9.103 17.422 -4.952 1.00 93.19 84 LYS A O 1
ATOM 704 N N . GLN A 1 85 ? -10.521 16.876 -3.288 1.00 92.31 85 GLN A N 1
ATOM 705 C CA . GLN A 1 85 ? -11.535 17.889 -3.600 1.00 92.31 85 GLN A CA 1
ATOM 706 C C . GLN A 1 85 ? -10.997 19.313 -3.405 1.00 92.31 85 GLN A C 1
ATOM 708 O O . GLN A 1 85 ? -11.188 20.174 -4.270 1.00 92.31 85 GLN A O 1
ATOM 713 N N . GLU A 1 86 ? -10.244 19.555 -2.334 1.00 93.00 86 GLU A N 1
ATOM 714 C CA . GLU A 1 86 ? -9.588 20.842 -2.073 1.00 93.00 86 GLU A CA 1
ATOM 715 C C . GLU A 1 86 ? -8.600 21.209 -3.186 1.00 93.00 86 GLU A C 1
ATOM 717 O O . GLU A 1 86 ? -8.665 22.304 -3.751 1.00 93.00 86 GLU A O 1
ATOM 722 N N . LYS A 1 87 ? -7.738 20.262 -3.585 1.00 91.19 87 LYS A N 1
ATOM 723 C CA . LYS A 1 87 ? -6.778 20.463 -4.685 1.00 91.19 87 LYS A CA 1
ATOM 724 C C . LYS A 1 87 ? -7.466 20.767 -6.015 1.00 91.19 87 LYS A C 1
ATOM 726 O O . LYS A 1 87 ? -6.969 21.586 -6.786 1.00 91.19 87 LYS A O 1
ATOM 731 N N . GLN A 1 88 ? -8.594 20.122 -6.306 1.00 88.94 88 GLN A N 1
ATOM 732 C CA . GLN A 1 88 ? -9.364 20.391 -7.525 1.00 88.94 88 GLN A CA 1
ATOM 733 C C . GLN A 1 88 ? -10.022 21.773 -7.492 1.00 88.94 88 GLN A C 1
ATOM 735 O O . GLN A 1 88 ? -9.996 22.491 -8.491 1.00 88.94 88 GLN A O 1
ATOM 740 N N . THR A 1 89 ? -10.558 22.170 -6.340 1.00 89.12 89 THR A N 1
ATOM 741 C CA . THR A 1 89 ? -11.188 23.482 -6.151 1.00 89.12 89 THR A CA 1
ATOM 742 C C . THR A 1 89 ? -10.164 24.611 -6.286 1.00 89.12 89 THR A C 1
ATOM 744 O O . THR A 1 89 ? -10.433 25.607 -6.954 1.00 89.12 89 THR A O 1
ATOM 747 N N . ALA A 1 90 ? -8.960 24.436 -5.733 1.00 87.25 90 ALA A N 1
ATOM 748 C CA . ALA A 1 90 ? -7.860 25.389 -5.883 1.00 87.25 90 ALA A CA 1
ATOM 749 C C . ALA A 1 90 ? -7.417 25.550 -7.349 1.00 87.25 90 ALA A C 1
ATOM 751 O O . ALA A 1 90 ? -7.230 26.670 -7.820 1.00 87.25 90 ALA A O 1
ATOM 752 N N . LYS A 1 91 ? -7.311 24.444 -8.101 1.00 83.62 91 LYS A N 1
ATOM 753 C CA . LYS A 1 91 ? -6.956 24.481 -9.531 1.00 83.62 91 LYS A CA 1
ATOM 754 C C . LYS A 1 91 ? -8.005 25.189 -10.390 1.00 83.62 91 LYS A C 1
ATOM 756 O O . LYS A 1 91 ? -7.625 25.930 -11.290 1.00 83.62 91 LYS A O 1
ATOM 761 N N . LYS A 1 92 ? -9.297 24.987 -10.106 1.00 82.62 92 LYS A N 1
ATOM 762 C CA . LYS A 1 92 ? -10.383 25.689 -10.812 1.00 82.62 92 LYS A CA 1
ATOM 763 C C . LYS A 1 92 ? -10.323 27.198 -10.580 1.00 82.62 92 LYS A C 1
ATOM 765 O O . LYS A 1 92 ? -10.296 27.942 -11.547 1.00 82.62 92 LYS A O 1
ATOM 770 N N . LYS A 1 93 ? -10.162 27.636 -9.325 1.00 81.00 93 LYS A N 1
ATOM 771 C CA . LYS A 1 93 ? -10.033 29.065 -8.984 1.00 81.00 93 LYS A CA 1
ATOM 772 C C . LYS A 1 93 ? -8.878 29.752 -9.725 1.00 81.00 93 LYS A C 1
ATOM 774 O O . LYS A 1 93 ? -9.060 30.848 -10.236 1.00 81.00 93 LYS A O 1
ATOM 779 N N . LEU A 1 94 ? -7.718 29.096 -9.825 1.00 78.88 94 LEU A N 1
ATOM 780 C CA . LEU A 1 94 ? -6.574 29.617 -10.585 1.00 78.88 94 LEU A CA 1
ATOM 781 C C . LEU A 1 94 ? -6.872 29.728 -12.090 1.00 78.88 94 LEU A C 1
ATOM 783 O O . LEU A 1 94 ? -6.522 30.726 -12.711 1.00 78.88 94 LEU A O 1
ATOM 787 N N . GLN A 1 95 ? -7.539 28.730 -12.677 1.00 73.44 95 GLN A N 1
ATOM 788 C CA . GLN A 1 95 ? -7.914 28.764 -14.096 1.00 73.44 95 GLN A CA 1
ATOM 789 C C . GLN A 1 95 ? -8.990 29.806 -14.410 1.00 73.44 95 GLN A C 1
ATOM 791 O O . GLN A 1 95 ? -8.949 30.400 -15.486 1.00 73.44 95 GLN A O 1
ATOM 796 N N . ASP A 1 96 ? -9.928 30.039 -13.496 1.00 72.62 96 ASP A N 1
ATOM 797 C CA . ASP A 1 96 ? -10.979 31.044 -13.667 1.00 72.62 96 ASP A CA 1
ATOM 798 C C . ASP A 1 96 ? -10.405 32.469 -13.554 1.00 72.62 96 ASP A C 1
ATOM 800 O O . ASP A 1 96 ? -10.765 33.338 -14.348 1.00 72.62 96 ASP A O 1
ATOM 804 N N . SER A 1 97 ? -9.430 32.695 -12.663 1.00 68.00 97 SER A N 1
ATOM 805 C CA . SER A 1 97 ? -8.688 33.964 -12.594 1.00 68.00 97 SER A CA 1
ATOM 806 C C . SER A 1 97 ? -7.870 34.243 -13.859 1.00 68.00 97 SER A C 1
ATOM 808 O O . SER A 1 97 ? -7.950 35.348 -14.386 1.00 68.00 97 SER A O 1
ATOM 810 N N . SER A 1 98 ? -7.156 33.255 -14.412 1.00 70.38 98 SER A N 1
ATOM 811 C CA . SER A 1 98 ? -6.389 33.449 -15.657 1.00 70.38 98 SER A CA 1
ATOM 812 C C . SER A 1 98 ? -7.258 33.622 -16.910 1.00 70.38 98 SER A C 1
ATOM 814 O O . SER A 1 98 ? -6.780 34.147 -17.910 1.00 70.38 98 SER A O 1
ATOM 816 N N . LYS A 1 99 ? -8.525 33.187 -16.893 1.00 61.59 99 LYS A N 1
ATOM 817 C CA . LYS A 1 99 ? -9.461 33.405 -18.011 1.00 61.59 99 LYS A CA 1
ATOM 818 C C . LYS A 1 99 ? -10.101 34.791 -17.985 1.00 61.59 99 LYS A C 1
ATOM 820 O O . LYS A 1 99 ? -10.304 35.357 -19.052 1.00 61.59 99 LYS A O 1
ATOM 825 N N . ASN A 1 100 ? -10.369 35.344 -16.801 1.00 59.88 100 ASN A N 1
ATOM 826 C CA . ASN A 1 100 ? -10.916 36.697 -16.664 1.00 59.88 100 ASN A CA 1
ATOM 827 C C . ASN A 1 100 ? -9.921 37.801 -17.070 1.00 59.88 100 ASN A C 1
ATOM 829 O O . ASN A 1 100 ? -10.352 38.874 -17.479 1.00 59.88 100 ASN A O 1
ATOM 833 N N . GLU A 1 101 ? -8.611 37.550 -16.995 1.00 57.94 101 GLU A N 1
ATOM 834 C CA . GLU A 1 101 ? -7.580 38.507 -17.435 1.00 57.94 101 GLU A CA 1
ATOM 835 C C . GLU A 1 101 ? -7.351 38.520 -18.9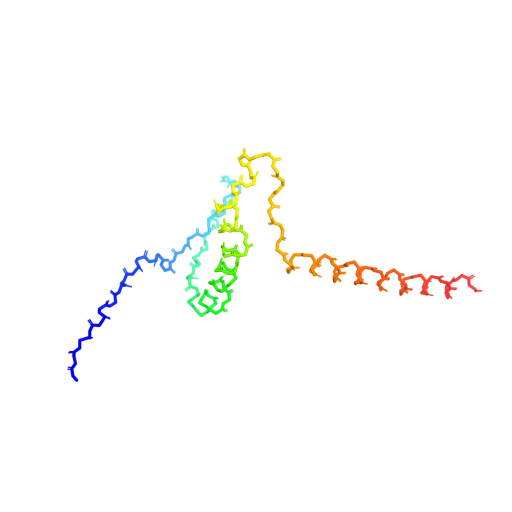60 1.00 57.94 101 GLU A C 1
ATOM 837 O O . GLU A 1 101 ? -6.774 39.470 -19.472 1.00 57.94 101 GLU A O 1
ATOM 842 N N . LEU A 1 102 ? -7.822 37.505 -19.700 1.00 57.38 102 LEU A N 1
ATOM 843 C CA . LEU A 1 102 ? -7.709 37.426 -21.168 1.00 57.38 102 LEU A CA 1
ATOM 844 C C . LEU A 1 102 ? -8.968 37.907 -21.921 1.00 57.38 102 LEU A C 1
ATOM 846 O O . LEU A 1 102 ? -9.002 37.849 -23.149 1.00 57.38 102 LEU A O 1
ATOM 850 N N . SER A 1 103 ? -10.013 38.330 -21.202 1.00 51.72 103 SER A N 1
ATOM 851 C CA . SER A 1 103 ? -11.292 38.801 -21.761 1.00 51.72 103 SER A CA 1
ATOM 852 C C . SER A 1 103 ? -11.520 40.317 -21.630 1.00 51.72 103 SER A C 1
ATOM 854 O O . SER A 1 103 ? -12.653 40.771 -21.786 1.00 51.72 103 SER A O 1
ATOM 856 N N . LEU A 1 104 ? -10.465 41.078 -21.322 1.00 48.78 104 LEU A N 1
ATOM 857 C CA . LEU A 1 10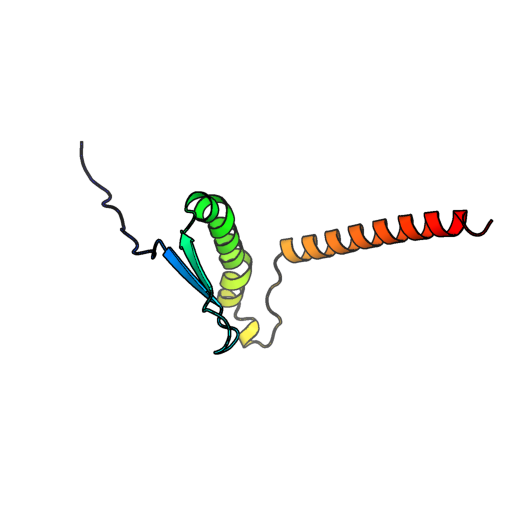4 ? -10.401 42.548 -21.309 1.00 48.78 104 LEU A CA 1
ATOM 858 C C . LEU A 1 104 ? -9.493 43.026 -22.446 1.00 48.78 104 LEU A C 1
ATOM 860 O O . LEU A 1 104 ? -9.842 44.056 -23.061 1.00 48.78 104 LEU A O 1
#

Secondary structure (DSSP, 8-state):
-------------SEEEEEE---TTSPPEEEEEE--HHHIIIIIHHHHHHHIIIIIIHHHHH-TGGGTPPPPPPHHHHHHHHHHHHHHHHHHHHHHHHHHTT--

InterPro domains:
  IPR011604 PD-(D/E)XK endonuclease-like domain superfamily [G3DSA:3.90.320.10] (2-70)